Protein AF-A0A8S3IQ98-F1 (afdb_monomer)

Organism: NCBI:txid392030

Solvent-accessible surface area (backbone atoms only — not comparable to full-atom values): 7246 Å² total; per-residue (Å²): 113,96,86,46,56,56,46,77,49,67,86,63,75,83,72,94,75,78,92,45,45,46,66,66,27,35,48,43,25,30,48,54,48,48,50,54,52,50,52,48,43,54,43,46,74,75,41,92,72,49,52,49,38,37,39,39,64,68,56,69,52,27,34,50,53,68,93,68,56,87,57,94,87,64,82,88,54,96,86,46,55,25,81,57,40,70,69,53,17,56,66,22,81,90,35,66,67,44,38,54,24,14,20,48,25,50,20,52,50,50,52,53,52,45,47,73,72,68,59,51,89,42,48,77,50,102

Structure (mmCIF, N/CA/C/O backbone):
data_AF-A0A8S3IQ98-F1
#
_entry.id   AF-A0A8S3IQ98-F1
#
loop_
_atom_site.group_PDB
_atom_site.id
_atom_site.type_symbol
_atom_site.label_atom_id
_atom_site.label_alt_id
_atom_site.label_comp_id
_atom_site.label_asym_id
_atom_site.label_entity_id
_atom_site.label_seq_id
_atom_site.pdbx_PDB_ins_code
_atom_site.Cartn_x
_atom_site.Cartn_y
_atom_site.Cartn_z
_atom_site.occupancy
_atom_site.B_iso_or_equiv
_atom_site.auth_seq_id
_atom_site.auth_comp_id
_atom_site.auth_asym_id
_atom_site.auth_atom_id
_atom_site.pdbx_PDB_model_num
ATOM 1 N N . LEU A 1 1 ? -4.927 11.807 15.898 1.00 74.62 1 LEU A N 1
ATOM 2 C CA . LEU A 1 1 ? -5.947 10.729 15.868 1.00 74.62 1 LEU A CA 1
ATOM 3 C C . LEU A 1 1 ? -7.006 10.856 16.967 1.00 74.62 1 LEU A C 1
ATOM 5 O O . LEU A 1 1 ? -8.040 10.226 16.825 1.00 74.62 1 LEU A O 1
ATOM 9 N N . HIS A 1 2 ? -6.793 11.669 18.012 1.00 74.88 2 HIS A N 1
ATOM 10 C CA . HIS A 1 2 ? -7.634 11.685 19.219 1.00 74.88 2 HIS A CA 1
ATOM 11 C C . HIS A 1 2 ? -9.138 11.926 19.001 1.00 74.88 2 HIS A C 1
ATOM 13 O O . HIS A 1 2 ? -9.924 11.372 19.762 1.00 74.88 2 HIS A O 1
ATOM 19 N N . ASP A 1 3 ? -9.535 12.614 17.926 1.00 87.31 3 ASP A N 1
ATOM 20 C CA . ASP A 1 3 ? -10.949 12.876 17.614 1.00 87.31 3 ASP A CA 1
ATOM 21 C C . ASP A 1 3 ? -11.448 12.243 16.306 1.00 87.31 3 ASP A C 1
ATOM 23 O O . ASP A 1 3 ? -12.613 12.411 15.954 1.00 87.31 3 ASP A O 1
ATOM 27 N N . ALA A 1 4 ? -10.616 11.472 15.602 1.00 92.75 4 ALA A N 1
ATOM 28 C CA . ALA A 1 4 ? -10.976 10.890 14.310 1.00 92.75 4 ALA A CA 1
ATOM 29 C C . ALA A 1 4 ? -11.640 9.509 14.456 1.00 92.75 4 ALA A C 1
ATOM 31 O O . ALA A 1 4 ? -11.259 8.717 15.315 1.00 92.75 4 ALA A O 1
ATOM 32 N N . ASP A 1 5 ? -12.598 9.201 13.579 1.00 95.62 5 ASP A N 1
ATOM 33 C CA . ASP A 1 5 ? -13.180 7.855 13.423 1.00 95.62 5 ASP A CA 1
ATOM 34 C C . ASP A 1 5 ? -12.573 7.087 12.234 1.00 95.62 5 ASP A C 1
ATOM 36 O O . ASP A 1 5 ? -12.669 5.859 12.162 1.00 95.62 5 ASP A O 1
ATOM 40 N N . GLY A 1 6 ? -11.918 7.792 11.309 1.00 96.81 6 GLY A N 1
ATOM 41 C CA . GLY A 1 6 ? -11.312 7.217 10.114 1.00 96.81 6 GLY A CA 1
ATOM 42 C C . GLY A 1 6 ? -10.168 8.061 9.560 1.00 96.81 6 GLY A C 1
ATOM 43 O O . GLY A 1 6 ? -9.958 9.198 9.983 1.00 96.81 6 GLY A O 1
ATOM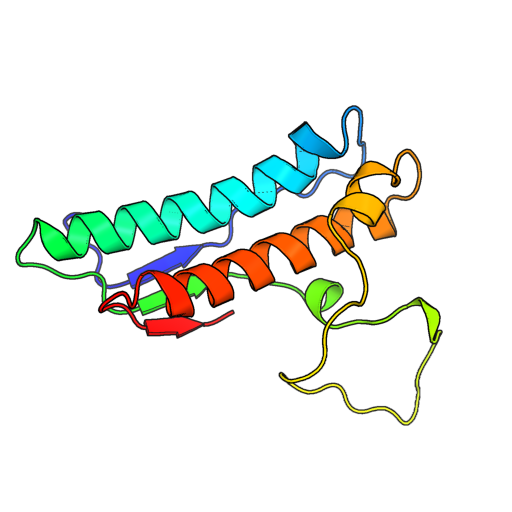 44 N N . ILE A 1 7 ? -9.420 7.485 8.621 1.00 97.88 7 ILE A N 1
ATOM 45 C CA . ILE A 1 7 ? -8.289 8.126 7.940 1.00 97.88 7 ILE A CA 1
ATOM 46 C C . ILE A 1 7 ? -8.493 8.003 6.431 1.00 97.88 7 ILE A C 1
ATOM 48 O O . ILE A 1 7 ? -8.809 6.923 5.941 1.00 97.88 7 ILE A O 1
ATOM 52 N N . ILE A 1 8 ? -8.268 9.095 5.699 1.00 97.88 8 ILE A N 1
ATOM 53 C CA . ILE A 1 8 ? -8.160 9.084 4.238 1.00 97.88 8 ILE A CA 1
ATOM 54 C C . ILE A 1 8 ? -6.729 9.495 3.892 1.00 97.88 8 ILE A C 1
ATOM 56 O O . ILE A 1 8 ? -6.342 10.652 4.063 1.00 97.88 8 ILE A O 1
ATOM 60 N N . HIS A 1 9 ? -5.918 8.532 3.470 1.00 97.62 9 HIS A N 1
ATOM 61 C CA . HIS A 1 9 ? -4.522 8.737 3.123 1.00 97.62 9 HIS A CA 1
ATOM 62 C C . HIS A 1 9 ? -4.383 9.024 1.626 1.00 97.62 9 HIS A C 1
ATOM 64 O O . HIS A 1 9 ? -4.359 8.115 0.803 1.00 97.62 9 HIS A O 1
ATOM 70 N N . ILE A 1 10 ? -4.308 10.315 1.296 1.00 95.50 10 ILE A N 1
ATOM 71 C CA . ILE A 1 10 ? -4.209 10.826 -0.084 1.00 95.50 10 ILE A CA 1
ATOM 72 C C . ILE A 1 10 ? -2.762 11.219 -0.431 1.00 95.50 10 ILE A C 1
ATOM 74 O O . ILE A 1 10 ? -2.366 11.251 -1.594 1.00 95.50 10 ILE A O 1
ATOM 78 N N . ALA A 1 11 ? -1.959 11.540 0.588 1.00 90.00 11 ALA A N 1
ATOM 79 C CA . ALA A 1 11 ? -0.599 12.031 0.413 1.00 90.00 11 ALA A CA 1
ATOM 80 C C . ALA A 1 11 ? 0.314 10.940 -0.162 1.00 90.00 11 ALA A C 1
ATOM 82 O O . ALA A 1 11 ? 0.507 9.894 0.445 1.00 90.00 11 ALA A O 1
ATOM 83 N N . SER A 1 12 ? 0.900 11.201 -1.326 1.00 85.94 12 SER A N 1
ATOM 84 C CA . SER A 1 12 ? 1.835 10.301 -1.995 1.00 85.94 12 SER A CA 1
ATOM 85 C C . SER A 1 12 ? 2.702 11.121 -2.957 1.00 85.94 12 SER A C 1
ATOM 87 O O . SER A 1 12 ? 2.186 12.093 -3.520 1.00 85.94 12 SER A O 1
ATOM 89 N N . PRO A 1 13 ? 3.991 10.791 -3.152 1.00 81.81 13 PRO A N 1
ATOM 90 C CA . PRO A 1 13 ? 4.864 11.560 -4.034 1.00 81.81 13 PRO A CA 1
ATOM 91 C C . PRO A 1 13 ? 4.339 11.557 -5.476 1.00 81.81 13 PRO A C 1
ATOM 93 O O . PRO A 1 13 ? 4.050 10.505 -6.052 1.00 81.81 13 PRO A O 1
ATOM 96 N N . VAL A 1 14 ? 4.222 12.750 -6.063 1.00 74.25 14 VAL A N 1
ATOM 97 C CA . VAL A 1 14 ? 3.901 12.955 -7.481 1.00 74.25 14 VAL A CA 1
ATOM 98 C C . VAL A 1 14 ? 4.787 14.083 -7.995 1.00 74.25 14 VAL A C 1
ATOM 100 O O . VAL A 1 14 ? 4.425 15.258 -7.946 1.00 74.25 14 VAL A O 1
ATOM 103 N N . HIS A 1 15 ? 5.978 13.725 -8.461 1.00 70.69 15 HIS A N 1
ATOM 104 C CA . HIS A 1 15 ? 6.907 14.662 -9.082 1.00 70.69 15 HIS A CA 1
ATOM 105 C C . HIS A 1 15 ? 7.260 14.167 -10.487 1.00 70.69 15 HIS A C 1
ATOM 107 O O . HIS A 1 15 ? 7.325 12.966 -10.732 1.00 70.69 15 HIS A O 1
ATOM 113 N N . LEU A 1 16 ? 7.451 15.094 -11.426 1.00 61.38 16 LEU A N 1
ATOM 114 C CA . LEU A 1 16 ? 7.821 14.762 -12.809 1.00 61.38 16 LEU A CA 1
ATOM 115 C C . LEU A 1 16 ? 9.335 14.581 -12.980 1.00 61.38 16 LEU A C 1
ATOM 117 O O . LEU A 1 16 ? 9.775 13.998 -13.965 1.00 61.38 16 LEU A O 1
ATOM 121 N N . THR A 1 17 ? 10.127 15.034 -12.009 1.00 68.25 17 THR A N 1
ATOM 122 C CA . THR A 1 17 ? 11.589 14.949 -12.027 1.00 68.25 17 THR A CA 1
ATOM 123 C C . THR A 1 17 ? 12.048 14.030 -10.906 1.00 68.25 17 THR A C 1
ATOM 125 O O . THR A 1 17 ? 11.647 14.215 -9.758 1.00 68.25 17 THR A O 1
ATOM 128 N N . VAL A 1 18 ? 12.880 13.045 -11.242 1.00 68.56 18 VAL A N 1
ATOM 129 C CA . VAL A 1 18 ? 13.386 12.035 -10.306 1.00 68.56 18 VAL A CA 1
ATOM 130 C C . VAL A 1 18 ? 14.904 12.111 -10.288 1.00 68.56 18 VAL A C 1
ATOM 132 O O . VAL A 1 18 ? 15.525 11.952 -11.339 1.00 68.56 18 VAL A O 1
ATOM 135 N N . THR A 1 19 ? 15.500 12.344 -9.118 1.00 79.19 19 THR A N 1
ATOM 136 C CA . THR A 1 19 ? 16.967 12.338 -8.976 1.00 79.19 19 THR A CA 1
ATOM 137 C C . THR A 1 19 ? 17.426 11.029 -8.341 1.00 79.19 19 THR A C 1
ATOM 139 O O . THR A 1 19 ? 18.367 10.402 -8.833 1.00 79.19 19 THR A O 1
ATOM 142 N N . ASP A 1 20 ? 16.712 10.582 -7.305 1.00 87.06 20 ASP A N 1
ATOM 143 C CA . ASP A 1 20 ? 16.909 9.314 -6.604 1.00 87.06 20 ASP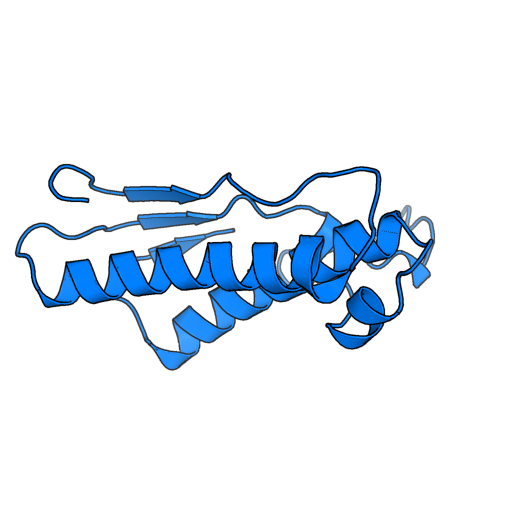 A CA 1
ATOM 144 C C . ASP A 1 20 ? 15.573 8.536 -6.584 1.00 87.06 20 ASP A C 1
ATOM 146 O O . ASP A 1 20 ? 14.722 8.797 -5.732 1.00 87.06 20 ASP A O 1
ATOM 150 N N . PRO A 1 21 ? 15.344 7.590 -7.522 1.00 86.81 21 PRO A N 1
ATOM 151 C CA . PRO A 1 21 ? 14.085 6.839 -7.607 1.00 86.81 21 PRO A CA 1
ATOM 152 C C . PRO A 1 21 ? 13.710 6.106 -6.316 1.00 86.81 21 PRO A C 1
ATOM 154 O O . PRO A 1 21 ? 12.526 5.925 -6.014 1.00 86.81 21 PRO A O 1
ATOM 157 N N . GLU A 1 22 ? 14.711 5.694 -5.539 1.00 91.44 22 GLU A N 1
ATOM 158 C CA . GLU A 1 22 ? 14.491 4.977 -4.297 1.00 91.44 22 GLU A CA 1
ATOM 159 C C . GLU A 1 22 ? 13.946 5.907 -3.216 1.00 91.44 22 GLU A C 1
ATOM 161 O O . GLU A 1 22 ? 12.869 5.666 -2.668 1.00 91.44 22 GLU A O 1
ATOM 166 N N . LYS A 1 23 ? 14.666 6.992 -2.925 1.00 89.12 23 LYS A N 1
ATOM 167 C CA . LYS A 1 23 ? 14.289 7.908 -1.840 1.00 89.12 23 LYS A CA 1
ATOM 168 C C . LYS A 1 23 ? 13.111 8.796 -2.206 1.00 89.12 23 LYS A C 1
ATOM 170 O O . LYS A 1 23 ? 12.203 8.959 -1.389 1.00 89.12 23 LYS A O 1
ATOM 175 N N . ASP A 1 24 ? 13.116 9.342 -3.418 1.00 84.88 24 ASP A N 1
ATOM 176 C CA . ASP A 1 24 ? 12.142 10.349 -3.838 1.00 84.88 24 ASP A CA 1
ATOM 177 C C . ASP A 1 24 ? 10.758 9.723 -4.074 1.00 84.88 24 ASP A C 1
ATOM 179 O O . ASP A 1 24 ? 9.735 10.382 -3.871 1.00 84.88 24 ASP A O 1
ATOM 183 N N . PHE A 1 25 ? 10.709 8.438 -4.457 1.00 88.88 25 PHE A N 1
ATOM 184 C CA . PHE A 1 25 ? 9.465 7.765 -4.831 1.00 88.88 25 PHE A CA 1
ATOM 185 C C . PHE A 1 25 ? 9.189 6.479 -4.065 1.00 88.88 25 PHE A C 1
ATOM 187 O O . PHE A 1 25 ? 8.182 6.421 -3.358 1.00 88.88 25 PHE A O 1
ATOM 194 N N . LEU A 1 26 ? 10.030 5.448 -4.206 1.00 93.38 26 LEU A N 1
ATOM 195 C CA . LEU A 1 26 ? 9.735 4.115 -3.663 1.00 93.38 26 LEU A CA 1
ATOM 196 C C . LEU A 1 26 ? 9.556 4.146 -2.145 1.00 93.38 26 LEU A C 1
ATOM 198 O O . LEU A 1 26 ? 8.474 3.846 -1.639 1.00 93.38 26 LEU A O 1
ATOM 202 N N . LEU A 1 27 ? 10.593 4.559 -1.418 1.00 94.88 27 LEU A N 1
ATOM 203 C CA . LEU A 1 27 ? 10.568 4.614 0.040 1.00 94.88 27 LEU A CA 1
ATOM 204 C C . LEU A 1 27 ? 9.550 5.633 0.542 1.00 94.88 27 LEU A C 1
ATOM 206 O O . LEU A 1 27 ? 8.858 5.361 1.517 1.00 94.88 27 LEU A O 1
ATOM 210 N N . SER A 1 28 ? 9.414 6.777 -0.130 1.00 93.25 28 SER A N 1
ATOM 211 C CA . SER A 1 28 ? 8.433 7.803 0.237 1.00 93.25 28 SER A CA 1
ATOM 212 C C . SER A 1 28 ? 6.993 7.271 0.161 1.00 93.25 28 SER A C 1
ATOM 214 O O . SER A 1 28 ? 6.233 7.401 1.123 1.00 93.25 28 SER A O 1
ATOM 216 N N . ALA A 1 29 ? 6.625 6.582 -0.926 1.00 95.06 29 ALA A N 1
ATOM 217 C CA . ALA A 1 29 ? 5.291 6.006 -1.090 1.00 95.06 29 ALA A CA 1
ATOM 218 C C . ALA A 1 29 ? 5.031 4.831 -0.130 1.00 95.06 29 ALA A C 1
ATOM 220 O O . ALA A 1 29 ? 3.980 4.784 0.519 1.00 95.06 29 ALA A O 1
ATOM 221 N N . ILE A 1 30 ? 5.986 3.901 -0.016 1.00 97.19 30 ILE A N 1
ATOM 222 C CA . ILE A 1 30 ? 5.852 2.701 0.824 1.00 97.19 30 ILE A CA 1
ATOM 223 C C . ILE A 1 30 ? 5.803 3.096 2.301 1.00 97.19 30 ILE A C 1
ATOM 225 O O . ILE A 1 30 ? 4.843 2.765 2.999 1.00 97.19 30 ILE A O 1
ATOM 229 N N . ASN A 1 31 ? 6.793 3.856 2.775 1.00 96.88 31 ASN A N 1
ATOM 230 C CA . ASN A 1 31 ? 6.872 4.239 4.182 1.00 96.88 31 ASN A CA 1
ATOM 231 C C . ASN A 1 31 ? 5.761 5.217 4.554 1.00 96.88 31 ASN A C 1
ATOM 233 O O . ASN A 1 31 ? 5.230 5.122 5.656 1.00 96.88 31 ASN A O 1
ATOM 237 N N . GLY A 1 32 ? 5.367 6.128 3.656 1.00 95.88 32 GLY A N 1
ATOM 238 C CA . GLY A 1 32 ? 4.222 7.013 3.879 1.00 95.88 32 GLY A CA 1
ATOM 239 C C . GLY A 1 32 ? 2.947 6.224 4.188 1.00 95.88 32 GLY A C 1
ATOM 240 O O . GLY A 1 32 ? 2.286 6.486 5.195 1.00 95.88 32 GLY A O 1
ATOM 241 N N . THR A 1 33 ? 2.679 5.191 3.389 1.00 97.62 33 THR A N 1
ATOM 242 C CA . THR A 1 33 ? 1.511 4.318 3.554 1.00 97.62 33 THR A CA 1
ATOM 243 C C . THR A 1 33 ? 1.606 3.483 4.833 1.00 97.62 33 THR A C 1
ATOM 245 O O . THR A 1 33 ? 0.710 3.521 5.680 1.00 97.62 33 THR A O 1
ATOM 248 N N . ILE A 1 34 ? 2.717 2.768 5.020 1.00 97.69 34 ILE A N 1
ATOM 249 C CA . ILE A 1 34 ? 2.925 1.864 6.159 1.00 97.69 34 ILE A CA 1
ATOM 250 C C . ILE A 1 34 ? 2.955 2.618 7.496 1.00 97.69 34 ILE A C 1
ATOM 252 O O . ILE A 1 34 ? 2.384 2.151 8.483 1.00 97.69 34 ILE A O 1
ATOM 256 N N . ASN A 1 35 ? 3.533 3.821 7.546 1.00 97.75 35 ASN A N 1
ATOM 257 C CA . ASN A 1 35 ? 3.567 4.622 8.771 1.00 97.75 35 ASN A CA 1
ATOM 258 C C . ASN A 1 35 ? 2.167 5.032 9.236 1.00 97.75 35 ASN A C 1
ATOM 260 O O . ASN A 1 35 ? 1.889 4.994 10.436 1.00 97.75 35 ASN A O 1
ATOM 264 N N . VAL A 1 36 ? 1.269 5.394 8.313 1.00 97.44 36 VAL A N 1
ATOM 265 C CA . VAL A 1 36 ? -0.125 5.719 8.654 1.00 97.44 36 VAL A CA 1
ATOM 266 C C . VAL A 1 36 ? -0.838 4.497 9.234 1.00 97.44 36 VAL A C 1
ATOM 268 O O . VAL A 1 36 ? -1.533 4.611 10.248 1.00 97.44 36 VAL A O 1
ATOM 271 N N . LEU A 1 37 ? -0.626 3.325 8.633 1.00 98.06 37 LEU A N 1
ATOM 272 C CA . LEU A 1 37 ? -1.209 2.067 9.091 1.00 98.06 37 LEU A CA 1
ATOM 273 C C . LEU A 1 37 ? -0.701 1.666 10.484 1.00 98.06 37 LEU A C 1
ATOM 275 O O . LEU A 1 37 ? -1.514 1.419 11.379 1.00 98.06 37 LEU A O 1
ATOM 279 N N . HIS A 1 38 ? 0.615 1.697 10.717 1.00 97.94 38 HIS A N 1
ATOM 280 C CA . HIS A 1 38 ? 1.187 1.437 12.042 1.00 97.94 38 HIS A CA 1
ATOM 281 C C . HIS A 1 38 ? 0.718 2.453 13.083 1.00 97.94 38 HIS A C 1
ATOM 283 O O . HIS A 1 38 ? 0.395 2.066 14.206 1.00 97.94 38 HIS A O 1
ATOM 289 N N . ALA A 1 39 ? 0.645 3.741 12.735 1.00 96.94 39 ALA A N 1
ATOM 290 C CA . ALA A 1 39 ? 0.174 4.771 13.654 1.00 96.94 39 ALA A CA 1
ATOM 291 C C . ALA A 1 39 ? -1.275 4.514 14.087 1.00 96.94 39 ALA A C 1
ATOM 293 O O . ALA A 1 39 ? -1.580 4.584 15.279 1.00 96.94 39 ALA A O 1
ATOM 294 N N . ALA A 1 40 ? -2.155 4.164 13.146 1.00 97.50 40 ALA A N 1
ATOM 295 C CA . ALA A 1 40 ? -3.542 3.824 13.442 1.00 97.50 40 ALA A CA 1
ATOM 296 C C . ALA A 1 40 ? -3.664 2.536 14.271 1.00 97.50 40 ALA A C 1
ATOM 298 O O . ALA A 1 40 ? -4.413 2.501 15.246 1.00 97.50 40 ALA A O 1
ATOM 299 N N . HIS A 1 41 ? -2.900 1.497 13.928 1.00 97.44 41 HIS A N 1
ATOM 300 C CA . HIS A 1 41 ? -2.892 0.233 14.662 1.00 97.44 41 HIS A CA 1
ATOM 301 C C . HIS A 1 41 ? -2.411 0.416 16.104 1.00 97.44 41 HIS A C 1
ATOM 303 O O . HIS A 1 41 ? -3.111 0.043 17.047 1.00 97.44 41 HIS A O 1
ATOM 309 N N . LYS A 1 42 ? -1.273 1.093 16.291 1.00 97.06 42 LYS A N 1
ATOM 310 C CA . LYS A 1 42 ? -0.743 1.430 17.615 1.00 97.06 42 LYS A CA 1
ATOM 311 C C . LYS A 1 42 ? -1.722 2.300 18.398 1.00 97.06 42 LYS A C 1
ATOM 313 O O . LYS A 1 42 ? -1.947 2.055 19.581 1.00 97.06 42 LYS A O 1
ATOM 318 N N . TYR A 1 43 ? -2.343 3.295 17.768 1.00 96.81 43 TYR A N 1
ATOM 319 C CA . TYR A 1 43 ? -3.364 4.112 18.423 1.00 96.81 43 TYR A CA 1
ATOM 320 C C . TYR A 1 43 ? -4.531 3.245 18.925 1.00 96.81 43 TYR A C 1
ATOM 322 O O . TYR A 1 43 ? -4.910 3.323 20.094 1.00 96.81 43 TYR A O 1
ATOM 330 N N . ASN A 1 44 ? -5.025 2.331 18.089 1.00 96.38 44 ASN A N 1
ATOM 331 C CA . ASN A 1 44 ? -6.095 1.410 18.459 1.00 96.38 44 ASN A CA 1
ATOM 332 C C . ASN A 1 44 ? -5.713 0.429 19.572 1.00 96.38 44 ASN A C 1
ATOM 334 O O . ASN A 1 44 ? -6.610 -0.078 20.236 1.00 96.38 44 ASN A O 1
ATOM 338 N N . GLN A 1 45 ? -4.436 0.151 19.817 1.00 95.62 45 GLN A N 1
ATOM 339 C CA . GLN A 1 45 ? -4.018 -0.662 20.964 1.00 95.62 45 GLN A CA 1
ATOM 340 C C . GLN A 1 45 ? -4.031 0.130 22.278 1.00 95.62 45 GLN A C 1
ATOM 342 O O . GLN A 1 45 ? -4.319 -0.433 23.328 1.00 95.62 45 GLN A O 1
ATOM 347 N N . ASN A 1 46 ? -3.757 1.436 22.223 1.00 95.75 46 ASN A N 1
ATOM 348 C CA . ASN A 1 46 ? -3.469 2.238 23.416 1.00 95.75 46 ASN A CA 1
ATOM 349 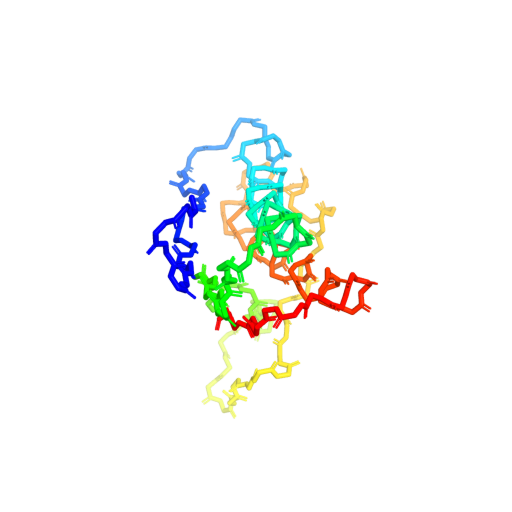C C . ASN A 1 46 ? -4.631 3.132 23.882 1.00 95.75 46 ASN A C 1
ATOM 351 O O . ASN A 1 46 ? -4.631 3.569 25.029 1.00 95.75 46 ASN A O 1
ATOM 355 N N . TYR A 1 47 ? -5.622 3.412 23.029 1.00 94.06 47 TYR A N 1
ATOM 356 C CA . TYR A 1 47 ? -6.693 4.371 23.337 1.00 94.06 47 TYR A CA 1
ATOM 357 C C . TYR A 1 47 ? -8.092 3.753 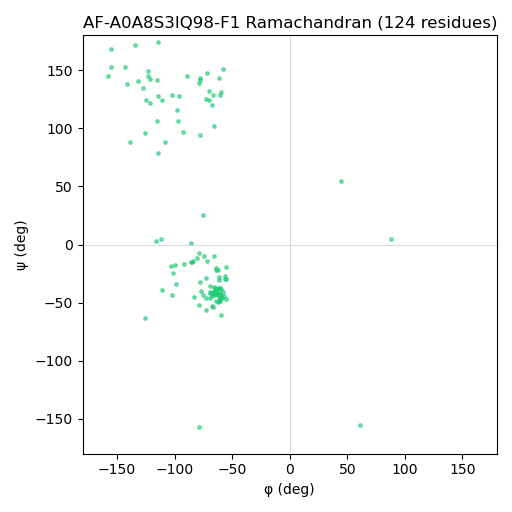23.232 1.00 94.06 47 TYR A C 1
ATOM 359 O O . TYR A 1 47 ? -8.294 2.852 22.419 1.00 94.06 47 TYR A O 1
ATOM 367 N N . PRO A 1 48 ? -9.081 4.209 24.027 1.00 92.00 48 PRO A N 1
ATOM 368 C CA . PRO A 1 48 ? -10.441 3.663 23.999 1.00 92.00 48 PRO A CA 1
ATOM 369 C C . PRO A 1 48 ? -11.183 4.012 22.703 1.00 92.00 48 PRO A C 1
ATOM 371 O O . PRO A 1 48 ? -11.840 3.146 22.125 1.00 92.00 48 PRO A O 1
ATOM 374 N N . LYS A 1 49 ? -11.040 5.251 22.211 1.00 93.19 49 LYS A N 1
ATOM 375 C CA . LYS A 1 49 ? -11.536 5.636 20.886 1.00 93.19 49 LYS A CA 1
ATOM 376 C C . LYS A 1 49 ? -10.677 4.950 19.826 1.00 93.19 49 LYS A C 1
ATOM 378 O O . LYS A 1 49 ? -9.454 4.962 19.926 1.00 93.19 49 LYS A O 1
ATOM 383 N N . LYS A 1 50 ? -11.320 4.327 18.839 1.00 95.50 50 LYS A N 1
ATOM 384 C CA . LYS A 1 50 ? -10.652 3.557 17.783 1.00 95.50 50 LYS A CA 1
ATOM 385 C C . LYS A 1 50 ? -10.863 4.217 16.428 1.00 95.50 50 LYS A C 1
ATOM 387 O O . LYS A 1 50 ? -11.969 4.654 16.118 1.00 95.50 50 LYS A O 1
ATOM 392 N N . ILE A 1 51 ? -9.824 4.197 15.606 1.00 97.81 51 ILE A N 1
ATOM 393 C CA . ILE A 1 51 ? -9.933 4.375 14.162 1.00 97.81 51 ILE A CA 1
ATOM 394 C C . ILE A 1 51 ? -10.600 3.122 13.598 1.00 97.81 51 ILE A C 1
ATOM 396 O O . ILE A 1 51 ? -10.140 2.012 13.844 1.00 97.81 51 ILE A O 1
ATOM 400 N N . LYS A 1 52 ? -11.703 3.292 12.871 1.00 97.00 52 LYS A N 1
ATOM 401 C CA . LYS A 1 52 ? -12.528 2.182 12.366 1.00 97.00 52 LYS A CA 1
ATOM 402 C C . LYS A 1 52 ? -12.217 1.849 10.911 1.00 97.00 52 LYS A C 1
ATOM 404 O O . LYS A 1 52 ? -12.314 0.691 10.500 1.00 97.00 52 LYS A O 1
ATOM 409 N N . ARG A 1 53 ? -11.869 2.865 10.117 1.00 97.69 53 ARG A N 1
ATOM 410 C CA . ARG A 1 53 ? -11.651 2.728 8.675 1.00 97.69 53 ARG A CA 1
ATOM 411 C C . ARG A 1 53 ? -10.480 3.566 8.191 1.00 97.69 53 ARG A C 1
ATOM 413 O O . ARG A 1 53 ? -10.332 4.720 8.589 1.00 97.69 53 ARG A O 1
ATOM 420 N N . ILE A 1 54 ? -9.684 2.982 7.310 1.00 98.25 54 ILE A N 1
ATOM 421 C CA . ILE A 1 54 ? -8.586 3.641 6.616 1.00 98.25 54 ILE A CA 1
ATOM 422 C C . ILE A 1 54 ? -8.819 3.450 5.118 1.00 98.25 54 ILE A C 1
ATOM 424 O O . ILE A 1 54 ? -8.982 2.326 4.654 1.00 98.25 54 ILE A O 1
ATOM 428 N N . VAL A 1 55 ? -8.873 4.550 4.376 1.00 98.25 55 VAL A N 1
ATOM 429 C CA . VAL A 1 55 ? -8.949 4.550 2.913 1.00 98.25 55 VAL A CA 1
ATOM 430 C C . VAL A 1 55 ? -7.633 5.096 2.390 1.00 98.25 55 VAL A C 1
ATOM 432 O O . VAL A 1 55 ? -7.230 6.190 2.778 1.00 98.25 55 VAL A O 1
ATOM 435 N N . ILE A 1 56 ? -6.956 4.340 1.539 1.00 98.06 56 ILE A N 1
ATOM 436 C CA . ILE A 1 56 ? -5.721 4.751 0.877 1.00 98.06 56 ILE A CA 1
ATOM 437 C C . ILE A 1 56 ? -6.095 5.134 -0.547 1.00 98.06 56 ILE A C 1
ATOM 439 O O . ILE A 1 56 ? -6.761 4.374 -1.229 1.00 98.06 56 ILE A O 1
ATOM 443 N N . THR A 1 57 ? -5.693 6.310 -1.014 1.00 96.88 57 THR A N 1
ATOM 444 C CA . THR A 1 57 ? -5.874 6.658 -2.425 1.00 96.88 57 THR A CA 1
ATOM 445 C C . THR A 1 57 ? -4.795 5.963 -3.245 1.00 96.88 57 THR A C 1
ATOM 447 O O . THR A 1 57 ? -3.682 6.484 -3.385 1.00 96.88 57 THR A O 1
ATOM 450 N N . SER A 1 58 ? -5.119 4.784 -3.782 1.00 95.06 58 SER A N 1
ATOM 451 C CA . SER A 1 58 ? -4.264 4.127 -4.767 1.00 95.06 58 SER A CA 1
ATOM 452 C C . SER A 1 58 ? -4.443 4.754 -6.159 1.00 95.06 58 SER A C 1
ATOM 454 O O . SER A 1 58 ? -4.775 5.933 -6.313 1.00 95.06 58 SER A O 1
ATOM 456 N N . SER A 1 59 ? -4.126 4.009 -7.209 1.00 95.38 59 SER A N 1
ATOM 457 C CA . SER A 1 59 ? -4.227 4.442 -8.592 1.00 95.38 59 SER A CA 1
ATOM 458 C C . SER A 1 59 ? -4.380 3.235 -9.500 1.00 95.38 59 SER A C 1
ATOM 460 O O . SER A 1 59 ? -3.807 2.179 -9.248 1.00 95.38 59 SER A O 1
ATOM 462 N N . PHE A 1 60 ? -5.027 3.429 -10.649 1.00 95.81 60 PHE A N 1
ATOM 463 C CA . PHE A 1 60 ? -5.016 2.442 -11.729 1.00 95.81 60 PHE A CA 1
ATOM 464 C C . PHE A 1 60 ? -3.587 2.062 -12.174 1.00 95.81 60 PHE A C 1
ATOM 466 O O . PHE A 1 60 ? -3.368 0.989 -12.727 1.00 95.81 60 PHE A O 1
ATOM 473 N N . ALA A 1 61 ? -2.586 2.896 -11.871 1.00 94.94 61 ALA A N 1
ATOM 474 C CA . ALA A 1 61 ? -1.166 2.581 -12.014 1.00 94.94 61 ALA A CA 1
ATOM 475 C C . ALA A 1 61 ? -0.709 1.309 -11.270 1.00 94.94 61 ALA A C 1
ATOM 477 O O . ALA A 1 61 ? 0.225 0.662 -11.741 1.00 94.94 61 ALA A O 1
ATOM 478 N N . ALA A 1 62 ? -1.352 0.961 -10.148 1.00 97.00 62 ALA A N 1
ATOM 479 C CA . ALA A 1 62 ? -1.076 -0.246 -9.366 1.00 97.00 62 ALA A 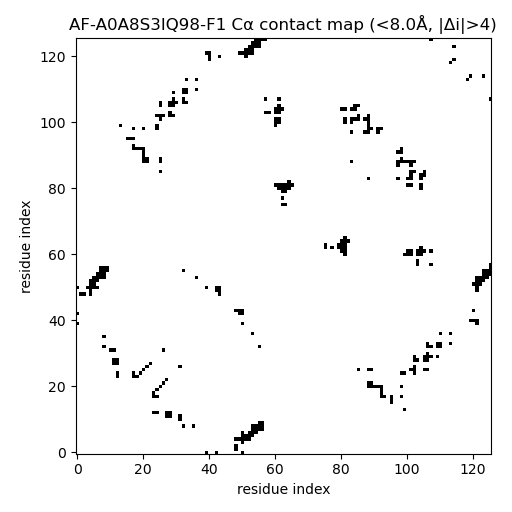CA 1
ATOM 480 C C . ALA A 1 62 ? -1.734 -1.513 -9.947 1.00 97.00 62 ALA A C 1
ATOM 482 O O . ALA A 1 62 ? -1.372 -2.625 -9.570 1.00 97.00 62 ALA A O 1
ATOM 483 N N . VAL A 1 63 ? -2.641 -1.347 -10.914 1.00 96.88 63 VAL A N 1
ATOM 484 C CA . VAL A 1 63 ? -3.451 -2.410 -11.533 1.00 96.88 63 VAL A CA 1
ATOM 485 C C . VAL A 1 63 ? -3.048 -2.653 -12.992 1.00 96.88 63 VAL A C 1
ATOM 487 O O . VAL A 1 63 ? -3.003 -3.783 -13.472 1.00 96.88 63 VAL A O 1
ATOM 490 N N . ASN A 1 64 ? -2.740 -1.587 -13.730 1.00 95.06 64 ASN A N 1
ATOM 491 C CA . ASN A 1 64 ? -2.433 -1.652 -15.151 1.00 95.06 64 ASN A CA 1
ATOM 492 C C . ASN A 1 64 ? -1.122 -2.408 -15.428 1.00 95.06 64 ASN A C 1
ATOM 494 O O . ASN A 1 64 ? -0.070 -2.028 -14.920 1.00 95.06 64 ASN A O 1
ATOM 498 N N . ASP A 1 65 ? -1.160 -3.387 -16.335 1.00 94.56 65 ASP A N 1
ATOM 499 C CA . ASP A 1 65 ? 0.019 -3.943 -17.011 1.00 94.56 65 ASP A CA 1
ATOM 500 C C . ASP A 1 65 ? 0.197 -3.279 -18.388 1.00 94.56 65 ASP A C 1
ATOM 502 O O . ASP A 1 65 ? -0.548 -3.572 -19.326 1.00 94.56 65 ASP A O 1
ATOM 506 N N . ALA A 1 66 ? 1.187 -2.387 -18.518 1.00 92.25 66 ALA A N 1
ATOM 507 C CA . ALA A 1 66 ? 1.419 -1.671 -19.779 1.00 92.25 66 ALA A CA 1
ATOM 508 C C . ALA A 1 66 ? 2.256 -2.474 -20.776 1.00 92.25 66 ALA A C 1
ATOM 510 O O . ALA A 1 66 ? 2.272 -2.131 -21.956 1.00 92.25 66 ALA A O 1
ATOM 511 N N . SER A 1 67 ? 2.916 -3.554 -20.338 1.00 92.56 67 SER A N 1
ATOM 512 C CA . SER A 1 67 ? 3.661 -4.435 -21.247 1.00 92.56 67 SER A CA 1
ATOM 513 C C . SER A 1 67 ? 2.736 -5.122 -22.257 1.00 92.56 67 SER A C 1
ATOM 515 O O . SER A 1 67 ? 3.167 -5.559 -23.320 1.00 92.56 67 SER A O 1
ATOM 517 N N . LYS A 1 68 ? 1.437 -5.180 -21.943 1.00 93.50 68 LYS A N 1
ATOM 518 C CA . LYS A 1 68 ? 0.380 -5.729 -22.795 1.00 93.50 68 LYS A CA 1
ATOM 519 C C . LYS A 1 68 ? -0.189 -4.725 -23.801 1.00 93.50 68 LYS A C 1
ATOM 521 O O . LYS A 1 68 ? -1.100 -5.088 -24.541 1.00 93.50 68 LYS A O 1
ATOM 526 N N . GLY A 1 69 ? 0.315 -3.490 -23.833 1.00 92.00 69 GLY A N 1
ATOM 527 C CA . GLY A 1 69 ? -0.194 -2.437 -24.711 1.00 92.00 69 GLY A CA 1
ATOM 528 C C . GLY A 1 69 ? -1.661 -2.085 -24.439 1.00 92.00 69 GLY A C 1
ATOM 529 O O . GLY A 1 69 ? -2.177 -2.276 -23.337 1.00 92.00 69 GLY A O 1
ATOM 530 N N . LEU A 1 70 ? -2.344 -1.545 -25.452 1.00 91.06 70 LEU A N 1
ATOM 531 C CA . LEU A 1 70 ? -3.776 -1.252 -25.370 1.00 91.06 70 LEU A CA 1
ATOM 532 C C . LEU A 1 70 ? -4.588 -2.551 -25.416 1.00 91.06 70 LEU A C 1
ATOM 534 O O . LEU A 1 70 ? -4.480 -3.331 -26.360 1.00 91.06 70 LEU A O 1
ATOM 538 N N . ARG A 1 71 ? -5.446 -2.760 -24.414 1.00 91.62 71 ARG A N 1
ATOM 539 C CA . ARG A 1 71 ? -6.267 -3.970 -24.272 1.00 91.62 71 ARG A CA 1
ATOM 540 C C . ARG A 1 71 ? -7.751 -3.634 -24.420 1.00 91.62 71 ARG A C 1
ATOM 542 O O . ARG A 1 71 ? -8.467 -3.539 -23.432 1.00 91.62 71 ARG A O 1
ATOM 549 N N . SER A 1 72 ? -8.220 -3.452 -25.654 1.00 86.62 72 SER A N 1
ATOM 550 C CA . SER A 1 72 ? -9.594 -2.999 -25.951 1.00 86.62 72 SER A CA 1
ATOM 551 C C . SER A 1 72 ? -10.710 -3.948 -25.486 1.00 86.62 72 SER A C 1
ATOM 553 O O . SER A 1 72 ? -11.838 -3.502 -25.310 1.00 86.62 72 SER A O 1
ATOM 555 N N . VAL A 1 73 ? -10.408 -5.234 -25.275 1.00 93.31 73 VAL A N 1
ATOM 556 C CA . VAL A 1 73 ? -11.382 -6.274 -24.874 1.00 93.31 73 VAL A CA 1
ATOM 557 C C . VAL A 1 73 ? -11.136 -6.769 -23.440 1.00 93.31 73 VAL A C 1
ATOM 559 O O . VAL A 1 73 ? -11.780 -7.707 -22.983 1.00 93.31 73 VAL A O 1
ATOM 562 N N . TYR A 1 74 ? -10.187 -6.173 -22.709 1.00 95.56 74 TYR A N 1
ATOM 563 C CA . TYR A 1 74 ? -9.894 -6.596 -21.342 1.00 95.56 74 TYR A CA 1
ATOM 564 C C . TYR A 1 74 ? -10.618 -5.742 -20.310 1.00 95.56 74 TYR A C 1
ATOM 566 O O . TYR A 1 74 ? -10.475 -4.520 -20.292 1.00 95.56 74 TYR A O 1
ATOM 574 N N . SER A 1 75 ? -11.323 -6.404 -19.400 1.00 95.38 75 SER A N 1
ATOM 575 C CA . SER A 1 75 ? -11.904 -5.777 -18.219 1.00 95.38 75 SER A CA 1
ATOM 576 C C . SER A 1 75 ? -10.990 -6.012 -17.024 1.00 95.38 75 SER A C 1
ATOM 578 O O . SER A 1 75 ? -10.794 -7.153 -16.612 1.00 95.38 75 SER A O 1
ATOM 580 N N . TYR A 1 76 ? -10.431 -4.929 -16.487 1.00 95.31 76 TYR A N 1
ATOM 581 C CA . TYR A 1 76 ? -9.677 -4.973 -15.239 1.00 95.31 76 TYR A CA 1
ATOM 582 C C . TYR A 1 76 ? -10.619 -5.186 -14.050 1.00 95.31 76 TYR A C 1
ATOM 584 O O . TYR A 1 76 ? -11.754 -4.711 -14.044 1.00 95.31 76 TYR A O 1
ATOM 592 N N . THR A 1 77 ? -10.113 -5.885 -13.046 1.00 96.56 77 THR A N 1
ATOM 593 C CA . THR A 1 77 ? -10.777 -6.250 -11.795 1.00 96.56 77 THR A CA 1
ATOM 594 C C . THR A 1 77 ? -9.838 -5.984 -10.620 1.00 96.56 77 THR A C 1
ATOM 596 O O . THR A 1 77 ? -8.645 -5.756 -10.800 1.00 96.56 77 THR A O 1
ATOM 599 N N . GLU A 1 78 ? -10.338 -6.093 -9.396 1.00 95.06 78 GLU A N 1
ATOM 600 C CA . GLU A 1 78 ? -9.558 -5.943 -8.160 1.00 95.06 78 GLU A CA 1
ATOM 601 C C . GLU A 1 78 ? -8.502 -7.049 -7.975 1.00 95.06 78 GLU A C 1
ATOM 603 O O . GLU A 1 78 ? -7.657 -6.974 -7.088 1.00 95.06 78 GLU A O 1
ATOM 608 N N . LYS A 1 79 ? -8.547 -8.100 -8.804 1.00 96.00 79 LYS A N 1
ATOM 609 C CA . LYS A 1 79 ? -7.548 -9.178 -8.817 1.00 96.00 79 LYS A CA 1
ATOM 610 C C . LYS A 1 79 ? -6.337 -8.843 -9.684 1.00 96.00 79 LYS A C 1
ATOM 612 O O . LYS A 1 79 ? -5.331 -9.548 -9.615 1.00 96.00 79 LYS A O 1
ATOM 617 N N . ASP A 1 80 ? -6.449 -7.821 -10.527 1.00 97.12 80 ASP A N 1
ATOM 618 C CA . ASP A 1 80 ? -5.388 -7.406 -11.427 1.00 97.12 80 ASP A CA 1
ATOM 619 C C . ASP A 1 80 ? -4.332 -6.583 -10.697 1.00 97.12 80 ASP A C 1
ATOM 621 O O . ASP A 1 80 ? -4.637 -5.693 -9.908 1.00 97.12 80 ASP A O 1
ATOM 625 N N . TRP A 1 81 ? -3.073 -6.855 -11.026 1.00 97.75 81 TRP A N 1
ATOM 626 C CA . TRP A 1 81 ? -1.928 -6.148 -10.478 1.00 97.75 81 TRP A CA 1
ATOM 627 C C . TRP A 1 81 ? -0.981 -5.725 -11.588 1.00 97.75 81 TRP A C 1
ATOM 629 O O . TRP A 1 81 ? -0.679 -6.490 -12.507 1.00 97.75 81 TRP A O 1
ATOM 639 N N . CYS A 1 82 ? -0.431 -4.527 -11.437 1.00 97.31 82 CYS A N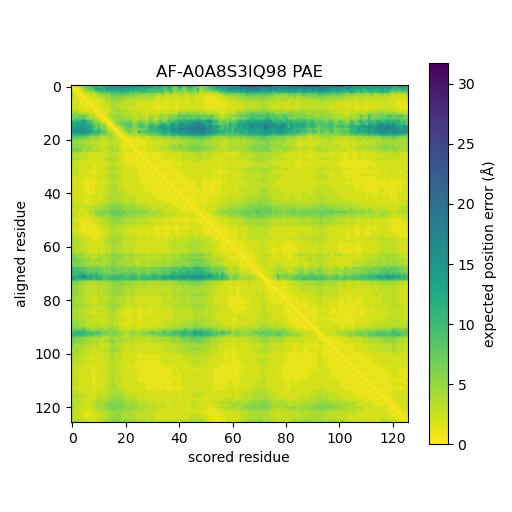 1
ATOM 640 C CA . CYS A 1 82 ? 0.722 -4.094 -12.198 1.00 97.31 82 CYS A CA 1
ATOM 641 C C . CYS A 1 82 ? 1.898 -5.052 -11.913 1.00 97.31 82 CYS A C 1
ATOM 643 O O . CYS A 1 82 ? 2.191 -5.343 -10.746 1.00 97.31 82 CYS A O 1
ATOM 645 N N . PRO A 1 83 ? 2.595 -5.562 -12.943 1.00 97.25 83 PRO A N 1
ATOM 646 C CA . PRO A 1 83 ? 3.674 -6.528 -12.748 1.00 97.25 83 PRO A CA 1
ATOM 647 C C . PRO A 1 83 ? 4.952 -5.887 -12.196 1.00 97.25 83 PRO A C 1
ATOM 649 O O . PRO A 1 83 ? 5.866 -6.612 -11.816 1.00 97.25 83 PRO A O 1
ATOM 652 N N . LEU A 1 84 ? 5.017 -4.551 -12.141 1.00 97.56 84 LEU A N 1
ATOM 653 C CA . LEU A 1 84 ? 6.197 -3.834 -11.678 1.00 97.56 84 LEU A CA 1
ATOM 654 C C . LEU A 1 84 ? 6.532 -4.177 -10.221 1.00 97.56 84 LEU A C 1
ATOM 656 O O . LEU A 1 84 ? 5.667 -4.359 -9.355 1.00 97.56 84 LEU A O 1
ATOM 660 N N . THR A 1 85 ? 7.829 -4.250 -9.971 1.00 97.44 85 THR A N 1
ATOM 661 C CA . THR A 1 85 ? 8.450 -4.573 -8.693 1.00 97.44 85 THR A CA 1
ATOM 662 C C . THR A 1 85 ? 9.229 -3.376 -8.153 1.00 97.44 85 THR A C 1
ATOM 664 O O . THR A 1 85 ? 9.417 -2.360 -8.825 1.00 97.44 85 THR A O 1
ATOM 667 N N . TYR A 1 86 ? 9.735 -3.512 -6.927 1.00 97.00 86 TYR A N 1
ATOM 668 C CA . TYR A 1 86 ? 10.652 -2.532 -6.348 1.00 97.00 86 TYR A CA 1
ATOM 669 C C . TYR A 1 86 ? 11.910 -2.353 -7.211 1.00 97.00 86 TYR A C 1
ATOM 671 O O . TYR A 1 86 ? 12.356 -1.230 -7.425 1.00 97.00 86 TYR A O 1
ATOM 679 N N . ALA A 1 87 ? 12.455 -3.454 -7.744 1.00 96.94 87 ALA A N 1
ATOM 680 C CA . ALA A 1 87 ? 13.640 -3.423 -8.594 1.00 96.94 87 ALA A CA 1
ATOM 681 C C . ALA A 1 87 ? 13.387 -2.650 -9.897 1.00 96.94 87 ALA A C 1
ATOM 683 O O . ALA A 1 87 ? 14.244 -1.874 -10.316 1.00 96.94 87 ALA A O 1
ATOM 684 N N . ASP A 1 88 ? 12.195 -2.790 -10.486 1.00 95.88 88 ASP A N 1
ATOM 685 C CA . ASP A 1 88 ? 11.815 -2.014 -11.671 1.00 95.88 88 ASP A CA 1
ATOM 686 C C . ASP A 1 88 ? 11.744 -0.516 -11.353 1.00 95.88 88 ASP A C 1
ATOM 688 O O . ASP A 1 88 ? 12.251 0.307 -12.112 1.00 95.88 88 ASP A O 1
ATOM 692 N N . GLY A 1 89 ? 11.176 -0.153 -10.198 1.00 94.00 89 GLY A N 1
ATOM 693 C CA . GLY A 1 89 ? 11.152 1.235 -9.734 1.00 94.00 89 GLY A CA 1
ATOM 694 C C . GLY A 1 89 ? 12.551 1.803 -9.482 1.00 94.00 89 GLY A C 1
ATOM 695 O O . GLY A 1 89 ? 12.823 2.948 -9.837 1.00 94.00 89 GLY A O 1
ATOM 696 N N . LEU A 1 90 ? 13.459 0.996 -8.928 1.00 94.19 90 LEU A N 1
ATOM 697 C CA . LEU A 1 90 ? 14.845 1.389 -8.674 1.00 94.19 90 LEU A CA 1
ATOM 698 C C . LEU A 1 90 ? 15.606 1.635 -9.987 1.00 94.19 90 LEU A C 1
ATOM 700 O O . LEU A 1 90 ? 16.409 2.563 -10.085 1.00 94.19 90 LEU A O 1
ATOM 704 N N . ALA A 1 91 ? 15.316 0.830 -11.010 1.00 93.62 91 ALA A N 1
ATOM 705 C CA . ALA A 1 91 ? 15.904 0.943 -12.339 1.00 93.62 91 ALA A CA 1
ATOM 706 C C . ALA A 1 91 ? 15.285 2.060 -13.203 1.00 93.62 91 ALA A C 1
ATOM 708 O O . ALA A 1 91 ? 15.825 2.375 -14.263 1.00 93.62 91 ALA A O 1
ATOM 709 N N . ALA A 1 92 ? 14.202 2.708 -12.761 1.00 89.56 92 ALA A N 1
ATOM 710 C CA . ALA A 1 92 ? 13.421 3.669 -13.547 1.00 89.56 92 ALA A CA 1
ATOM 711 C C . ALA A 1 92 ? 14.071 5.060 -13.715 1.00 89.56 92 ALA A C 1
ATOM 713 O O . ALA A 1 92 ? 13.387 6.066 -13.928 1.00 89.56 92 ALA A O 1
ATOM 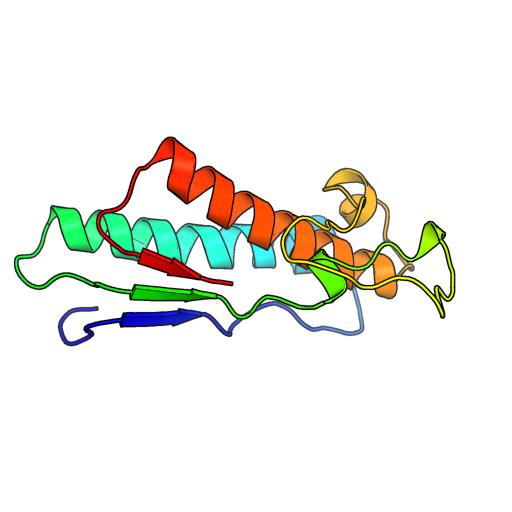714 N N . LYS A 1 93 ? 15.403 5.150 -13.633 1.00 80.50 93 LYS A N 1
ATOM 715 C CA . LYS A 1 93 ? 16.156 6.387 -13.858 1.00 80.50 93 LYS A CA 1
ATOM 716 C C . LYS A 1 93 ? 15.989 6.788 -15.331 1.00 80.50 93 LYS A C 1
ATOM 718 O O . LYS A 1 93 ? 16.630 6.205 -16.199 1.00 80.50 93 LYS A O 1
ATOM 723 N N . ASN A 1 94 ? 15.123 7.772 -15.592 1.00 83.75 94 ASN A N 1
ATOM 724 C CA . ASN A 1 94 ? 14.646 8.255 -16.906 1.00 83.75 94 ASN A CA 1
ATOM 725 C C . ASN A 1 94 ? 13.409 7.549 -17.500 1.00 83.75 94 ASN A C 1
ATOM 727 O O . ASN A 1 94 ? 12.996 7.895 -18.605 1.00 83.75 94 ASN A O 1
ATOM 731 N N . ASP A 1 95 ? 12.773 6.627 -16.778 1.00 88.12 95 ASP A N 1
ATOM 732 C CA . ASP A 1 95 ? 11.447 6.111 -17.136 1.00 88.12 95 ASP A CA 1
ATOM 733 C C . ASP A 1 95 ? 10.414 6.648 -16.144 1.00 88.12 95 ASP A C 1
ATOM 735 O O . ASP A 1 95 ? 10.115 6.039 -15.117 1.00 88.12 95 ASP A O 1
ATOM 739 N N . HIS A 1 96 ? 9.861 7.819 -16.454 1.00 85.81 96 HIS A N 1
ATOM 740 C CA . HIS A 1 96 ? 8.907 8.504 -15.580 1.00 85.81 96 HIS A CA 1
ATOM 741 C C . HIS A 1 96 ? 7.631 7.692 -15.325 1.00 85.81 96 HIS A C 1
ATOM 743 O O . HIS A 1 96 ? 7.036 7.801 -14.252 1.00 85.81 96 HIS A O 1
ATOM 749 N N . LEU A 1 97 ? 7.202 6.868 -16.287 1.00 89.31 97 LEU A N 1
ATOM 750 C CA . LEU A 1 97 ? 6.000 6.054 -16.130 1.00 89.31 97 LEU A CA 1
ATOM 751 C C . LEU A 1 97 ? 6.256 4.915 -15.147 1.00 89.31 97 LEU A C 1
ATOM 753 O O . LEU A 1 97 ? 5.446 4.703 -14.243 1.00 89.31 97 LEU A O 1
ATOM 757 N N . THR A 1 98 ? 7.383 4.215 -15.273 1.00 91.88 98 THR A N 1
ATOM 758 C CA . THR A 1 98 ? 7.774 3.171 -14.315 1.00 91.88 98 THR A CA 1
ATOM 759 C C . THR A 1 98 ? 8.080 3.770 -12.943 1.00 91.88 98 THR A C 1
ATOM 761 O O . THR A 1 98 ? 7.590 3.252 -11.938 1.00 91.88 98 THR A O 1
ATOM 764 N N . ALA A 1 99 ? 8.774 4.913 -12.891 1.00 89.31 99 ALA A N 1
ATOM 765 C CA . ALA A 1 99 ? 9.091 5.626 -11.653 1.00 89.31 99 ALA A CA 1
ATOM 766 C C . ALA A 1 99 ? 7.839 6.093 -10.896 1.00 89.31 99 ALA A C 1
ATOM 768 O O . ALA A 1 99 ? 7.866 6.182 -9.675 1.00 89.31 99 ALA A O 1
ATOM 769 N N . TYR A 1 100 ? 6.726 6.350 -11.589 1.00 89.50 100 TYR A N 1
ATOM 770 C CA . TYR A 1 100 ? 5.439 6.636 -10.953 1.00 89.50 100 TYR A CA 1
ATOM 771 C C . TYR A 1 100 ? 4.677 5.361 -10.562 1.00 89.50 100 TYR A C 1
ATOM 773 O O . TYR A 1 100 ? 4.137 5.262 -9.459 1.00 89.50 100 TYR A O 1
ATOM 781 N N . ARG A 1 101 ? 4.608 4.366 -11.454 1.00 93.75 101 ARG A N 1
ATOM 782 C CA . ARG A 1 101 ? 3.743 3.186 -11.280 1.00 93.75 101 ARG A CA 1
ATOM 783 C C . ARG A 1 101 ? 4.286 2.168 -10.287 1.00 93.75 101 ARG A C 1
ATOM 785 O O . ARG A 1 101 ? 3.504 1.609 -9.516 1.00 93.75 101 ARG A O 1
ATOM 792 N N . ALA A 1 102 ? 5.595 1.919 -10.293 1.00 95.12 102 ALA A N 1
ATOM 793 C CA . ALA A 1 102 ? 6.207 0.942 -9.398 1.00 95.12 102 ALA A CA 1
ATOM 794 C C . ALA A 1 102 ? 5.985 1.308 -7.913 1.00 95.12 102 ALA A C 1
ATOM 796 O O . ALA A 1 102 ? 5.443 0.472 -7.192 1.00 95.12 102 ALA A O 1
ATOM 797 N N . PRO A 1 103 ? 6.237 2.550 -7.448 1.00 94.81 103 PRO A N 1
ATOM 798 C CA . PRO A 1 103 ? 5.934 2.942 -6.070 1.00 94.81 103 PRO A CA 1
ATOM 799 C C . PRO A 1 103 ? 4.462 2.817 -5.691 1.00 94.81 103 PRO A C 1
ATOM 801 O O . PRO A 1 103 ? 4.174 2.390 -4.578 1.00 94.81 103 PRO A O 1
ATOM 804 N N . LYS A 1 104 ? 3.523 3.148 -6.593 1.00 95.69 104 LYS A N 1
ATOM 805 C CA . LYS A 1 104 ? 2.083 2.959 -6.335 1.00 95.69 104 LYS A CA 1
ATOM 806 C C . LYS A 1 104 ? 1.757 1.488 -6.100 1.00 95.69 104 LYS A C 1
ATOM 808 O O . LYS A 1 104 ? 1.107 1.154 -5.116 1.00 95.69 104 LYS A O 1
ATOM 813 N N . THR A 1 105 ? 2.288 0.624 -6.961 1.00 97.25 105 THR A N 1
ATOM 814 C CA . THR A 1 105 ? 2.130 -0.832 -6.860 1.00 97.25 105 THR A CA 1
ATOM 815 C C . THR A 1 105 ? 2.723 -1.363 -5.553 1.00 97.25 105 THR A C 1
ATOM 817 O O . THR A 1 105 ? 2.065 -2.103 -4.826 1.00 97.25 105 THR A O 1
ATOM 820 N N . CYS A 1 106 ? 3.953 -0.966 -5.217 1.00 97.81 106 CYS A N 1
ATOM 821 C CA . CYS A 1 106 ? 4.634 -1.410 -4.003 1.00 97.81 106 CYS A CA 1
ATOM 822 C C . CYS A 1 106 ? 3.962 -0.896 -2.724 1.00 97.81 106 CYS A C 1
ATOM 824 O O . CYS A 1 106 ? 3.841 -1.653 -1.767 1.00 97.81 106 CYS A O 1
ATOM 826 N N . ALA A 1 107 ? 3.512 0.360 -2.701 1.00 97.94 107 ALA A N 1
ATOM 827 C CA . ALA A 1 107 ? 2.827 0.938 -1.549 1.00 97.94 107 ALA A CA 1
ATOM 828 C C . ALA A 1 107 ? 1.483 0.250 -1.281 1.00 97.94 107 ALA A C 1
ATOM 830 O O . ALA A 1 107 ? 1.175 -0.061 -0.131 1.00 97.94 107 ALA A O 1
ATOM 831 N N . GLU A 1 108 ? 0.713 -0.045 -2.332 1.00 98.19 108 GLU A N 1
ATOM 832 C CA . GLU A 1 108 ? -0.551 -0.762 -2.179 1.00 98.19 108 GLU A CA 1
ATOM 833 C C . GLU A 1 108 ? -0.331 -2.211 -1.721 1.00 98.19 108 GLU A C 1
ATOM 835 O O . GLU A 1 108 ? -0.974 -2.658 -0.773 1.00 98.19 108 GLU A O 1
ATOM 840 N N . ARG A 1 109 ? 0.636 -2.931 -2.310 1.00 98.19 109 ARG A N 1
ATOM 841 C CA . ARG A 1 109 ? 1.015 -4.275 -1.835 1.00 98.19 109 ARG A CA 1
ATOM 842 C C . ARG A 1 109 ? 1.438 -4.261 -0.370 1.00 98.19 109 ARG A C 1
ATOM 844 O O . ARG A 1 109 ? 0.982 -5.102 0.394 1.00 98.19 109 ARG A O 1
ATOM 851 N N . ALA A 1 110 ? 2.249 -3.286 0.037 1.00 98.06 110 ALA A N 1
ATOM 852 C CA . ALA A 1 110 ? 2.674 -3.146 1.425 1.00 98.06 110 ALA A CA 1
ATOM 853 C C . ALA A 1 110 ? 1.480 -2.919 2.372 1.00 98.06 110 ALA A C 1
ATOM 855 O O . ALA A 1 110 ? 1.454 -3.476 3.468 1.00 98.06 110 ALA A O 1
ATOM 856 N N . ALA A 1 111 ? 0.466 -2.158 1.949 1.00 98.06 111 ALA A N 1
ATOM 857 C CA . ALA A 1 111 ? -0.755 -1.971 2.729 1.00 98.06 111 ALA A CA 1
ATOM 858 C C . ALA A 1 111 ? -1.538 -3.279 2.930 1.00 98.06 111 ALA A C 1
ATOM 860 O O . ALA A 1 111 ? -1.996 -3.554 4.042 1.00 98.06 111 ALA A O 1
ATOM 861 N N . TRP A 1 112 ? -1.663 -4.100 1.884 1.00 98.00 112 TRP A N 1
ATOM 862 C CA . TRP A 1 112 ? -2.313 -5.409 1.984 1.00 98.00 112 TRP A CA 1
ATOM 863 C C . TRP A 1 112 ? -1.488 -6.406 2.807 1.00 98.00 112 TRP A C 1
ATOM 865 O O . TRP A 1 112 ? -2.032 -7.068 3.686 1.00 98.00 112 TRP A O 1
ATOM 875 N N . GLU A 1 113 ? -0.165 -6.439 2.634 1.00 98.06 113 GLU A N 1
ATOM 876 C CA . GLU A 1 113 ? 0.719 -7.258 3.472 1.00 98.06 113 GLU A CA 1
ATOM 877 C C . GLU A 1 113 ? 0.642 -6.878 4.956 1.00 98.06 113 GLU A C 1
ATOM 879 O O . GLU A 1 113 ? 0.703 -7.746 5.827 1.00 98.06 113 GLU A O 1
ATOM 884 N N . PHE A 1 114 ? 0.515 -5.584 5.261 1.00 98.12 114 PHE A N 1
ATOM 885 C CA . PHE A 1 114 ? 0.308 -5.110 6.625 1.00 98.12 114 PHE A CA 1
ATOM 886 C C . PHE A 1 114 ? -0.991 -5.667 7.218 1.00 98.12 114 PHE A C 1
ATOM 888 O O . PHE A 1 114 ? -0.994 -6.109 8.366 1.00 98.12 114 PHE A O 1
ATOM 895 N N . LEU A 1 115 ? -2.085 -5.673 6.449 1.00 97.06 11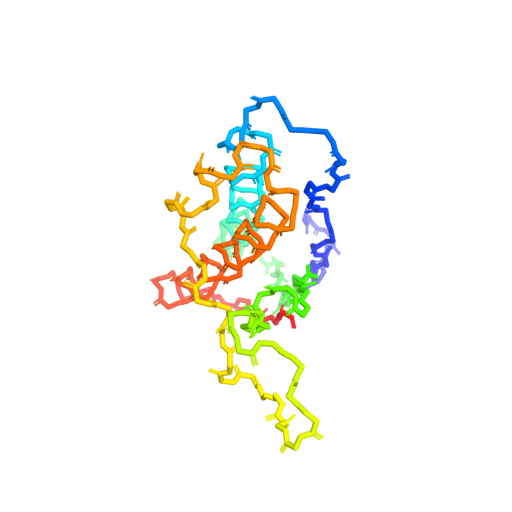5 LEU A N 1
ATOM 896 C CA . LEU A 1 115 ? -3.365 -6.231 6.893 1.00 97.06 115 LEU A CA 1
ATOM 897 C C . LEU A 1 115 ? -3.229 -7.719 7.249 1.00 97.06 115 LEU A C 1
ATOM 899 O O . LEU A 1 115 ? -3.705 -8.136 8.307 1.00 97.06 115 LEU A O 1
ATOM 903 N N . ASP A 1 116 ? -2.532 -8.486 6.410 1.00 97.06 116 ASP A N 1
ATOM 904 C CA . ASP A 1 116 ? -2.319 -9.923 6.607 1.00 97.06 116 ASP A CA 1
ATOM 905 C C . ASP A 1 116 ? -1.444 -10.229 7.832 1.00 97.06 116 ASP A C 1
ATOM 907 O O . ASP A 1 116 ? -1.737 -11.155 8.600 1.00 97.06 116 ASP A O 1
ATOM 911 N N . LYS A 1 117 ? -0.374 -9.446 8.029 1.00 97.81 117 LYS A N 1
ATOM 912 C CA . LYS A 1 117 ? 0.613 -9.644 9.104 1.00 97.81 117 LYS A CA 1
ATOM 913 C C . LYS A 1 117 ? 0.114 -9.134 10.456 1.00 97.81 117 LYS A C 1
ATOM 915 O O . LYS A 1 117 ? 0.139 -9.875 11.435 1.00 97.81 117 LYS A O 1
ATOM 920 N N . GLU A 1 118 ? -0.354 -7.890 10.508 1.00 97.31 118 GLU A N 1
ATOM 921 C CA . GLU A 1 118 ? -0.655 -7.183 11.762 1.00 97.31 118 GLU A CA 1
ATOM 922 C C . GLU A 1 118 ? -2.111 -7.343 12.211 1.00 97.31 118 GLU A C 1
ATOM 924 O O . GLU A 1 118 ? -2.437 -7.069 13.367 1.00 97.31 118 GLU A O 1
ATOM 929 N N . LYS A 1 119 ? -3.005 -7.775 11.307 1.00 95.94 119 LYS A N 1
ATOM 930 C CA . LYS A 1 119 ? -4.438 -7.996 11.576 1.00 95.94 119 LYS A CA 1
ATOM 931 C C . LYS A 1 119 ? -5.068 -6.844 12.381 1.00 95.94 119 LYS A C 1
ATOM 933 O O . LYS A 1 119 ? -5.621 -7.065 13.464 1.00 95.94 119 LYS A O 1
ATOM 938 N N . PRO A 1 120 ? -4.956 -5.590 11.900 1.00 95.88 120 PRO A N 1
ATOM 939 C CA . PRO A 1 120 ? -5.508 -4.431 12.587 1.00 95.88 120 PRO A CA 1
ATOM 940 C C . PRO A 1 120 ? -7.017 -4.563 12.806 1.00 95.88 120 PRO A C 1
ATOM 942 O O . PRO A 1 120 ? -7.741 -5.132 11.997 1.00 95.88 120 PRO A O 1
ATOM 945 N N . SER A 1 121 ? -7.514 -3.944 13.877 1.00 95.50 121 SER A N 1
ATOM 946 C CA . SER A 1 121 ? -8.958 -3.826 14.118 1.00 95.50 121 SER A CA 1
ATOM 947 C C . SER A 1 121 ? -9.662 -2.848 13.167 1.00 95.50 121 SER A C 1
ATOM 949 O O . SER A 1 121 ? -10.889 -2.843 13.088 1.00 95.50 121 SER A O 1
ATOM 951 N N . SER A 1 122 ? -8.899 -2.011 12.458 1.00 96.38 122 SER A N 1
ATOM 952 C CA . SER A 1 122 ? -9.407 -1.112 11.420 1.00 96.38 122 SER A CA 1
ATOM 953 C C . SER A 1 122 ? -9.677 -1.870 10.123 1.00 96.38 122 SER A C 1
ATOM 955 O O . SER A 1 122 ? -8.860 -2.680 9.695 1.00 96.38 122 SER A O 1
ATOM 957 N N . THR A 1 123 ? -10.756 -1.517 9.428 1.00 97.44 123 THR A N 1
ATOM 958 C CA . THR A 1 123 ? -10.950 -1.925 8.026 1.00 97.44 123 THR A CA 1
ATOM 959 C C . THR A 1 123 ? -10.101 -1.063 7.089 1.00 97.44 123 THR A C 1
ATOM 961 O O . THR A 1 123 ? -9.949 0.138 7.331 1.00 97.44 123 THR A O 1
ATOM 964 N N . ILE A 1 124 ? -9.562 -1.660 6.023 1.00 96.81 124 ILE A N 1
ATOM 965 C CA . ILE A 1 124 ? -8.719 -0.986 5.021 1.00 96.81 124 ILE A CA 1
ATOM 966 C C . ILE A 1 124 ? -9.369 -1.120 3.634 1.00 96.81 124 ILE A C 1
ATOM 968 O O . ILE A 1 124 ? -9.975 -2.149 3.338 1.00 96.81 124 ILE A O 1
ATO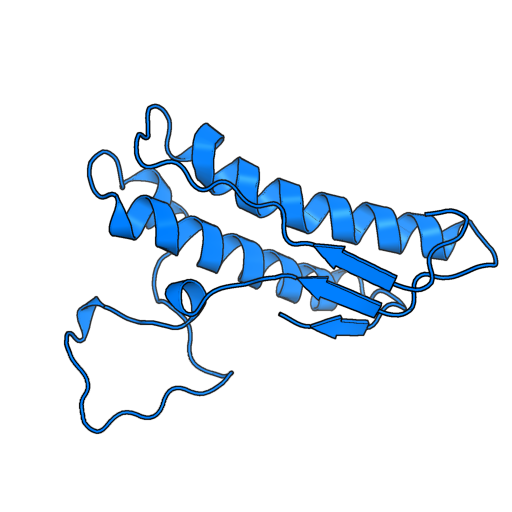M 972 N N . ALA A 1 125 ? -9.276 -0.072 2.813 1.00 96.50 125 ALA A N 1
ATOM 973 C CA . ALA A 1 125 ? -9.642 -0.072 1.393 1.00 96.50 125 ALA A CA 1
ATOM 974 C C . ALA A 1 125 ? -8.660 0.796 0.585 1.00 96.50 125 ALA A C 1
ATOM 976 O O . ALA A 1 125 ? -8.096 1.744 1.146 1.00 96.50 125 ALA A O 1
ATOM 977 N N . THR A 1 126 ? -8.482 0.479 -0.699 1.00 93.25 126 THR A N 1
ATOM 978 C CA . THR A 1 126 ? -7.586 1.165 -1.649 1.00 93.25 126 THR A CA 1
ATOM 979 C C . THR A 1 126 ? -8.330 1.702 -2.869 1.00 93.25 126 THR A C 1
ATOM 981 O O . THR A 1 126 ? -9.494 1.280 -3.074 1.00 93.25 126 THR A O 1
#

Foldseek 3Di:
DVPDQAEEAEDAQDDQDDDQLVVRHQCRLQVSLVVVVVVQQVCQVPDPRHRAAYEYDFDCLQFDACVVPDDPPDDTDPPGGHPAEPVQSRVCNVVSSSSHSHNSNNNVVSNVVCCVPVVGNHYYYD

pLDDT: mean 93.14, std 6.88, range [61.38, 98.25]

Radius of gyration: 15.85 Å; Cα contacts (8 Å, |Δi|>4): 190; chains: 1; bounding box: 30×25×50 Å

Mean predicted aligned error: 3.6 Å

Secondary structure (DSSP, 8-state):
-TT-SEEEE------S--S-HIIIIIIHHHHHHHHHHHHHHHHHHH-SS---EEEE---GGGT--GGG---TT----TT------HHHHHH-TT-HHHHHHHHHHHHHHHHHHHHHHH--SSEEE-

InterPro domains:
  IPR013120 Fatty acyl-CoA reductase-like, NAD-binding domain [PF07993] (4-117)
  IPR036291 NAD(P)-binding domain superfamily [SSF51735] (3-118)
  IPR050425 NAD(P)-dependent dehydratase-like [PTHR10366] (3-118)

Sequence (126 aa):
LHDADGIIHIASPVHLTVTDPEKDFLLSAINGTINVLHAAHKYNQNYPKKIKRIVITSSFAAVNDASKGLRSVYSYTEKDWCPLTYADGLAAKNDHLTAYRAPKTCAERAAWEFLDKEKPSSTIAT

Nearest PDB structures (foldseek):
  7c1e-assembly2_B  TM=8.671E-01  e=1.504E-09  Vanderwaltozyma polyspora DSM 70294
  7xwu-assembly2_B  TM=8.551E-01  e=2.402E-09  Candida parapsilosis
  5z2x-assembly2_B  TM=8.698E-01  e=4.386E-09  Vanderwaltozyma polyspora DSM 70294
  7xwu-assembly1_A  TM=8.560E-01  e=3.837E-09  Candida parapsilosis
  6kws-assembly1_A  TM=8.580E-01  e=6.814E-08  Candida albicans SC5314